Protein AF-A0A1Q6L4F0-F1 (afdb_monomer_lite)

pLDDT: mean 79.42, std 15.42, range [35.97, 94.88]

Radius of gyration: 12.17 Å; chains: 1; bounding box: 38×21×22 Å

Sequence (76 aa):
MNVLIAMTREQCRRDKEFVIYNYIASQIKVTPEKMRTDLKEKFGLEFTEKEVEEIISEYVRAQILSPRLRYYIRKG

Foldseek 3Di:
DPDDDPDDLVRCVVPVVVVLLVVQLPDPADDLVRSQVCCCPPNVDHDDSVVSVVSVVVCVVVVVDDCVNVVNVPDD

Secondary structure (DSSP, 8-state):
------S-HHHHHHTHHHHHHHHHHT-SS--HHHHHHHHHHHH-----HHHHHHHHHHHHHTTSS-GGGHHHHS--

Structure (mmCIF, N/CA/C/O backbone):
data_AF-A0A1Q6L4F0-F1
#
_entry.id   AF-A0A1Q6L4F0-F1
#
loop_
_atom_site.group_PDB
_atom_site.id
_atom_site.type_symbol
_atom_site.label_atom_id
_atom_site.label_alt_id
_atom_site.label_comp_id
_atom_site.label_asym_id
_atom_site.label_entity_id
_atom_site.label_seq_id
_atom_site.pdbx_PDB_ins_code
_atom_site.Cartn_x
_atom_site.Cartn_y
_atom_site.Cartn_z
_atom_site.occupancy
_atom_site.B_iso_or_equiv
_atom_site.auth_seq_id
_atom_site.auth_comp_id
_atom_site.auth_asym_id
_atom_site.auth_atom_id
_atom_site.pdbx_PDB_model_num
ATOM 1 N N . MET A 1 1 ? -6.152 7.469 -12.350 1.00 46.62 1 MET A N 1
ATOM 2 C CA . MET A 1 1 ? -7.182 6.411 -12.378 1.00 46.62 1 MET A CA 1
ATOM 3 C C . MET A 1 1 ? -8.024 6.574 -11.123 1.00 46.62 1 MET A C 1
ATOM 5 O O . MET A 1 1 ? -7.468 6.458 -10.037 1.00 46.62 1 MET A O 1
ATOM 9 N N . ASN A 1 2 ? -9.300 6.942 -11.259 1.00 52.53 2 ASN A N 1
ATOM 10 C CA . ASN A 1 2 ? -10.234 6.988 -10.130 1.00 52.53 2 ASN A CA 1
ATOM 11 C C . ASN A 1 2 ? -10.680 5.551 -9.856 1.00 52.53 2 ASN A C 1
ATOM 13 O O . ASN A 1 2 ? -11.491 5.008 -10.599 1.00 52.53 2 ASN A O 1
ATOM 17 N N . VAL A 1 3 ? -10.070 4.907 -8.860 1.00 60.06 3 VAL A N 1
ATOM 18 C CA . VAL A 1 3 ? -10.454 3.555 -8.437 1.00 60.06 3 VAL A CA 1
ATOM 19 C C . VAL A 1 3 ? -11.741 3.678 -7.628 1.00 60.06 3 VAL A C 1
ATOM 21 O O . VAL A 1 3 ? -11.786 4.418 -6.648 1.00 60.06 3 VAL A O 1
ATOM 24 N N . LEU A 1 4 ? -12.792 2.989 -8.066 1.00 67.94 4 LEU A N 1
ATOM 25 C CA . LEU A 1 4 ? -14.081 2.962 -7.384 1.00 67.94 4 LEU A CA 1
ATOM 26 C C . LEU A 1 4 ? -13.973 1.973 -6.217 1.00 67.94 4 LEU A C 1
ATOM 28 O O . LEU A 1 4 ? -13.751 0.783 -6.427 1.00 67.94 4 LEU A O 1
ATOM 32 N N . ILE A 1 5 ? -14.053 2.476 -4.986 1.00 74.81 5 ILE A N 1
ATOM 33 C CA . ILE A 1 5 ? -13.896 1.664 -3.774 1.00 74.81 5 ILE A CA 1
ATOM 34 C C . ILE A 1 5 ? -15.284 1.193 -3.351 1.00 74.81 5 ILE A C 1
ATOM 36 O O . ILE A 1 5 ? -16.079 1.975 -2.842 1.00 74.81 5 ILE A O 1
ATOM 40 N N . ALA A 1 6 ? -15.577 -0.085 -3.587 1.00 81.81 6 ALA A N 1
ATOM 41 C CA . ALA A 1 6 ? -16.863 -0.697 -3.248 1.00 81.81 6 ALA A CA 1
ATOM 42 C C . ALA A 1 6 ? -16.945 -1.200 -1.790 1.00 81.81 6 ALA A C 1
ATOM 44 O O . ALA A 1 6 ? -17.969 -1.744 -1.388 1.00 81.81 6 ALA A O 1
ATOM 45 N N . MET A 1 7 ? -15.867 -1.048 -1.013 1.00 84.12 7 MET A N 1
ATOM 46 C CA . MET A 1 7 ? -15.738 -1.557 0.356 1.00 84.12 7 MET A CA 1
ATOM 47 C C . MET A 1 7 ? -15.756 -0.413 1.375 1.00 84.12 7 MET A C 1
ATOM 49 O O . MET A 1 7 ? -15.164 0.643 1.142 1.00 84.12 7 MET A O 1
ATOM 53 N N . THR A 1 8 ?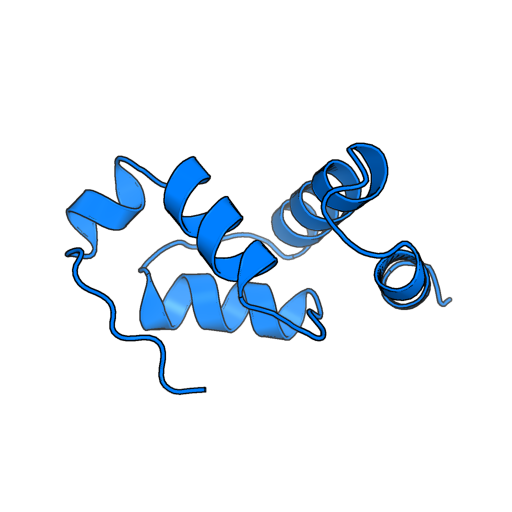 -16.390 -0.625 2.530 1.00 88.62 8 THR A N 1
ATOM 54 C CA . THR A 1 8 ? -16.268 0.296 3.671 1.00 88.62 8 THR A CA 1
ATOM 55 C C . THR A 1 8 ? -14.872 0.214 4.289 1.00 88.62 8 THR A C 1
ATOM 57 O O . THR A 1 8 ? -14.129 -0.745 4.073 1.00 88.62 8 THR A O 1
ATOM 60 N N . ARG A 1 9 ? -14.509 1.192 5.127 1.00 88.00 9 ARG A N 1
ATOM 61 C CA . ARG A 1 9 ? -13.225 1.170 5.850 1.00 88.00 9 ARG A CA 1
ATOM 62 C C . ARG A 1 9 ? -13.083 -0.064 6.747 1.00 88.00 9 ARG A C 1
ATOM 64 O O . ARG A 1 9 ? -12.000 -0.630 6.844 1.00 88.00 9 ARG A O 1
ATOM 71 N N . GLU A 1 10 ? -14.162 -0.512 7.381 1.00 89.38 10 GLU A N 1
ATOM 72 C CA . GLU A 1 10 ? -14.182 -1.714 8.221 1.00 89.38 10 GLU A CA 1
ATOM 73 C C . GLU A 1 10 ? -13.933 -2.980 7.398 1.00 89.38 10 GLU A C 1
ATOM 75 O O . GLU A 1 10 ? -13.184 -3.855 7.835 1.00 89.38 10 GLU A O 1
ATOM 80 N N . GLN A 1 11 ? -14.523 -3.065 6.203 1.00 88.88 11 GLN A N 1
ATOM 81 C CA . GLN A 1 11 ? -14.268 -4.161 5.268 1.00 88.88 11 GLN A CA 1
ATOM 82 C C . GLN A 1 11 ? -12.816 -4.126 4.782 1.00 88.88 11 GLN A C 1
ATOM 84 O O . GLN A 1 11 ? -12.137 -5.145 4.830 1.00 88.88 11 GLN A O 1
ATOM 89 N N . CYS A 1 12 ? -12.288 -2.949 4.434 1.00 89.88 12 CYS A N 1
ATOM 90 C CA . CYS A 1 12 ? -10.883 -2.800 4.054 1.00 89.88 12 CYS A CA 1
ATOM 91 C C . CYS A 1 12 ? -9.919 -3.265 5.155 1.00 89.88 12 CYS A C 1
ATOM 93 O O . CYS A 1 12 ? -8.906 -3.889 4.857 1.00 89.88 12 CYS A O 1
ATOM 95 N N . ARG A 1 13 ? -10.224 -2.987 6.429 1.00 90.31 13 ARG A N 1
ATOM 96 C CA . ARG A 1 13 ? -9.419 -3.457 7.571 1.00 90.31 13 ARG A CA 1
ATOM 97 C C . ARG A 1 13 ? -9.493 -4.968 7.759 1.00 90.31 13 ARG A C 1
ATOM 99 O O . ARG A 1 13 ? -8.477 -5.579 8.082 1.00 90.31 13 ARG A O 1
ATOM 106 N N . ARG A 1 14 ? -10.678 -5.558 7.574 1.00 92.50 14 ARG A N 1
ATOM 107 C CA . ARG A 1 14 ? -10.893 -7.008 7.671 1.00 92.50 14 ARG A CA 1
ATOM 108 C C . ARG A 1 14 ? -10.146 -7.758 6.570 1.00 92.50 14 ARG A C 1
ATOM 110 O O . ARG A 1 14 ? -9.467 -8.735 6.859 1.00 92.50 14 ARG A O 1
ATOM 117 N N . ASP A 1 15 ? -10.202 -7.231 5.353 1.00 91.44 15 ASP A N 1
ATOM 118 C CA . ASP A 1 15 ? -9.677 -7.864 4.142 1.00 91.44 15 ASP A CA 1
ATOM 119 C C . ASP A 1 15 ? -8.402 -7.160 3.642 1.00 91.44 15 ASP A C 1
ATOM 121 O O . ASP A 1 15 ? -8.177 -6.996 2.439 1.00 91.44 15 ASP A O 1
ATOM 125 N N . LYS A 1 16 ? -7.551 -6.711 4.578 1.00 90.31 16 LYS A N 1
ATOM 126 C CA . LYS A 1 16 ? -6.407 -5.824 4.297 1.00 90.31 16 LYS A CA 1
ATOM 127 C C . LYS A 1 16 ? -5.455 -6.358 3.225 1.00 90.31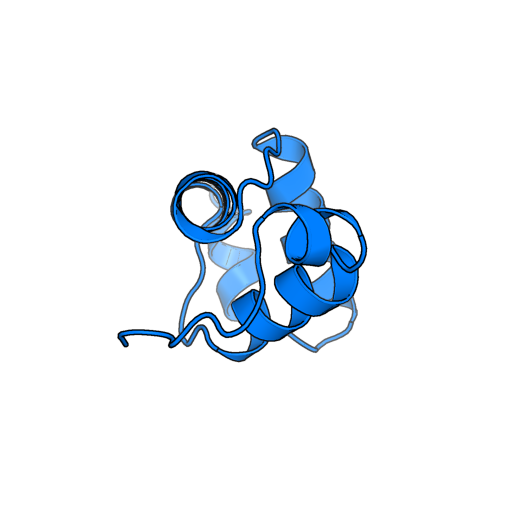 16 LYS A C 1
ATOM 129 O O . LYS A 1 16 ? -4.971 -5.586 2.403 1.00 90.31 16 LYS A O 1
ATOM 134 N N . GLU A 1 17 ? -5.201 -7.666 3.201 1.00 88.88 17 GLU A N 1
ATOM 135 C CA . GLU A 1 17 ? -4.286 -8.275 2.229 1.00 88.88 17 GLU A CA 1
ATOM 136 C C . GLU A 1 17 ? -4.844 -8.200 0.808 1.00 88.88 17 GLU A C 1
ATOM 138 O O . GLU A 1 17 ? -4.121 -7.858 -0.127 1.00 88.88 17 GLU A O 1
ATOM 143 N N . PHE A 1 18 ? -6.152 -8.423 0.656 1.00 87.12 18 PHE A N 1
ATOM 144 C CA . PHE A 1 18 ? -6.835 -8.302 -0.627 1.00 87.12 18 PHE A CA 1
ATOM 145 C C . PHE A 1 18 ? -6.833 -6.853 -1.127 1.00 87.12 18 PHE A C 1
ATOM 147 O O . PHE A 1 18 ? -6.609 -6.603 -2.313 1.00 87.12 18 PHE A O 1
ATOM 154 N N . VAL A 1 19 ? -7.031 -5.882 -0.230 1.00 88.62 19 VAL A N 1
ATOM 155 C CA . VAL 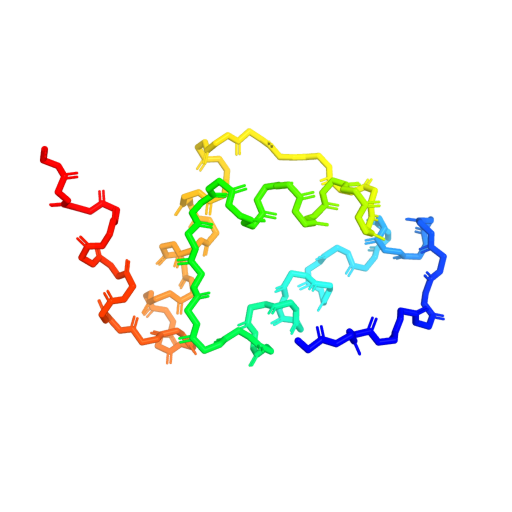A 1 19 ? -6.952 -4.451 -0.565 1.00 88.62 19 VAL A CA 1
ATOM 156 C C . VAL A 1 19 ? -5.552 -4.072 -1.044 1.00 88.62 19 VAL A C 1
ATOM 158 O O . VAL A 1 19 ? -5.420 -3.430 -2.087 1.00 88.62 19 VAL A O 1
ATOM 161 N N . ILE A 1 20 ? -4.509 -4.494 -0.323 1.00 88.88 20 ILE A N 1
ATOM 162 C CA . ILE A 1 20 ? -3.108 -4.240 -0.688 1.00 88.88 20 ILE A CA 1
ATOM 163 C C . ILE A 1 20 ? -2.794 -4.847 -2.057 1.00 88.88 20 ILE A C 1
ATOM 165 O O . ILE A 1 20 ? -2.254 -4.151 -2.919 1.00 88.88 20 ILE A O 1
ATOM 169 N N . TYR A 1 21 ? -3.178 -6.107 -2.280 1.00 86.12 21 TYR A N 1
ATOM 170 C CA . TYR A 1 21 ? -2.981 -6.790 -3.555 1.00 86.12 21 TYR A CA 1
ATOM 171 C C . TYR A 1 21 ? -3.629 -6.023 -4.714 1.00 86.12 21 TYR A C 1
ATOM 173 O O . TYR A 1 21 ? -2.955 -5.700 -5.692 1.00 86.12 21 TYR A O 1
ATOM 181 N N . ASN A 1 22 ? -4.916 -5.675 -4.596 1.00 84.12 22 ASN A N 1
ATOM 182 C CA . ASN A 1 22 ? -5.636 -4.965 -5.657 1.00 84.12 22 ASN A CA 1
ATOM 183 C C . ASN A 1 22 ? -5.086 -3.559 -5.890 1.00 84.12 22 ASN A C 1
ATOM 185 O O . ASN A 1 22 ? -4.969 -3.122 -7.037 1.00 84.12 22 ASN A O 1
ATOM 189 N N . TYR A 1 23 ? -4.715 -2.853 -4.817 1.00 86.31 23 TYR A N 1
ATOM 190 C CA . TYR A 1 23 ? -4.053 -1.563 -4.935 1.00 86.31 23 TYR A CA 1
ATOM 191 C C . TYR A 1 23 ? -2.786 -1.708 -5.776 1.00 86.31 23 TYR A C 1
ATOM 193 O O . TYR A 1 23 ? -2.678 -1.055 -6.812 1.00 86.31 23 TYR A O 1
ATOM 201 N N . ILE A 1 24 ? -1.887 -2.613 -5.389 1.00 81.88 24 ILE A N 1
ATOM 202 C CA . ILE A 1 24 ? -0.621 -2.868 -6.077 1.00 81.88 24 ILE A CA 1
ATOM 203 C C . ILE A 1 24 ? -0.842 -3.269 -7.541 1.00 81.88 24 ILE A C 1
ATOM 205 O O . ILE A 1 24 ? -0.240 -2.667 -8.429 1.00 81.88 24 ILE A O 1
ATOM 209 N N . ALA A 1 25 ? -1.734 -4.227 -7.802 1.00 78.31 25 ALA A N 1
ATOM 210 C CA . ALA A 1 25 ? -2.043 -4.715 -9.145 1.00 78.31 25 ALA A CA 1
ATOM 211 C C . ALA A 1 25 ? -2.612 -3.616 -10.064 1.00 78.31 25 ALA A C 1
ATOM 213 O O . ALA A 1 25 ? -2.411 -3.650 -11.276 1.00 78.31 25 ALA A O 1
ATOM 214 N N . SER A 1 26 ? -3.287 -2.611 -9.496 1.00 77.75 26 SER A N 1
ATOM 215 C CA . SER A 1 26 ? -3.825 -1.467 -10.244 1.00 77.75 26 SER A CA 1
ATOM 216 C C . SER A 1 26 ? -2.794 -0.372 -10.562 1.00 77.75 26 SER A C 1
ATOM 218 O O . SER A 1 26 ? -3.101 0.556 -11.316 1.00 77.75 26 SER A O 1
ATOM 220 N N . GLN A 1 27 ? -1.582 -0.429 -9.992 1.00 75.00 27 GLN A N 1
ATOM 221 C CA . GLN A 1 27 ? -0.562 0.602 -10.189 1.00 75.00 27 GLN A CA 1
ATOM 222 C C . GLN A 1 27 ? 0.403 0.253 -11.329 1.00 75.00 27 GLN A C 1
ATOM 224 O O . GLN A 1 27 ? 1.108 -0.747 -11.294 1.00 75.00 27 GLN A O 1
ATOM 229 N N . ILE A 1 28 ? 0.553 1.175 -12.285 1.00 70.50 28 ILE A N 1
ATOM 230 C CA . ILE A 1 28 ? 1.641 1.129 -13.283 1.00 70.50 28 ILE A CA 1
ATOM 231 C C . ILE A 1 28 ? 2.997 1.433 -12.618 1.00 70.50 28 ILE A C 1
ATOM 233 O O . ILE A 1 28 ? 4.038 0.903 -13.007 1.00 70.50 28 ILE A O 1
ATOM 237 N N . LYS A 1 29 ? 2.991 2.305 -11.602 1.00 71.88 29 LYS A N 1
ATOM 238 C CA . LYS A 1 29 ? 4.157 2.679 -10.798 1.00 71.88 29 LYS A CA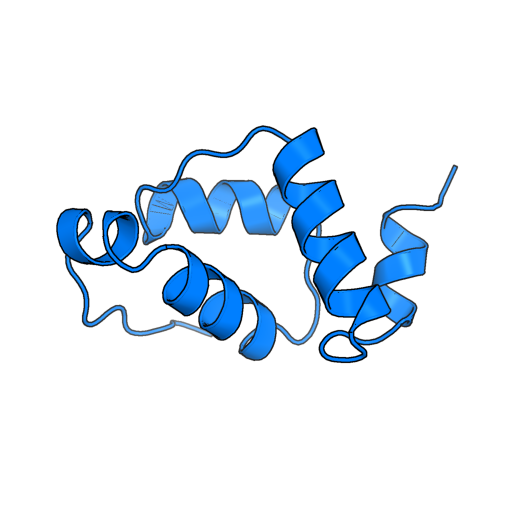 1
ATOM 239 C C . LYS A 1 29 ? 3.715 2.993 -9.371 1.00 71.88 29 LYS A C 1
ATOM 241 O O . LYS A 1 29 ? 2.785 3.778 -9.180 1.00 71.88 29 LYS A O 1
ATOM 246 N N . VAL A 1 30 ? 4.411 2.424 -8.390 1.00 75.38 30 VAL A N 1
ATOM 247 C CA . VAL A 1 30 ? 4.163 2.653 -6.964 1.00 75.38 30 VAL A CA 1
ATOM 248 C C . VAL A 1 30 ? 5.438 3.164 -6.290 1.00 75.38 30 VAL A C 1
ATOM 250 O O . VAL A 1 30 ? 6.527 2.660 -6.554 1.00 75.38 30 VAL A O 1
ATOM 253 N N . THR A 1 31 ? 5.316 4.198 -5.462 1.00 83.44 31 THR A N 1
ATOM 254 C CA . THR A 1 31 ? 6.371 4.628 -4.531 1.00 83.44 31 THR A CA 1
ATOM 255 C C . THR A 1 31 ? 5.891 4.366 -3.103 1.00 83.44 31 THR A C 1
ATOM 257 O O . THR A 1 31 ? 4.671 4.376 -2.891 1.00 83.44 31 THR A O 1
ATOM 260 N N . PRO A 1 32 ? 6.796 4.138 -2.131 1.00 85.94 32 PRO A N 1
ATOM 261 C CA . PRO A 1 32 ? 6.401 3.910 -0.741 1.00 85.94 32 PRO A CA 1
ATOM 262 C C . PRO A 1 32 ? 5.509 5.029 -0.188 1.00 85.94 32 PRO A C 1
ATOM 264 O O . PRO A 1 32 ? 4.428 4.761 0.330 1.00 85.94 32 PRO A O 1
ATOM 267 N N . GLU A 1 33 ? 5.883 6.290 -0.411 1.00 88.94 33 GLU A N 1
ATOM 268 C CA . GLU A 1 33 ? 5.108 7.456 0.036 1.00 88.94 33 GLU A CA 1
ATOM 269 C C . GLU A 1 33 ? 3.698 7.481 -0.559 1.00 88.94 33 GLU A C 1
ATOM 271 O O . GLU A 1 33 ? 2.717 7.626 0.167 1.00 88.94 33 GLU A O 1
ATOM 276 N N . LYS A 1 34 ? 3.573 7.273 -1.878 1.00 87.81 34 LYS A N 1
ATOM 277 C CA . LYS A 1 34 ? 2.267 7.261 -2.544 1.00 87.81 34 LYS A CA 1
ATOM 278 C C . LYS A 1 34 ? 1.391 6.127 -2.017 1.00 87.81 34 LYS A C 1
ATOM 280 O O . LYS A 1 34 ? 0.213 6.340 -1.758 1.00 87.81 34 LYS A O 1
ATOM 285 N N . MET A 1 35 ? 1.958 4.930 -1.864 1.00 89.81 35 MET A N 1
ATOM 286 C CA . MET A 1 35 ? 1.240 3.778 -1.322 1.00 89.81 35 MET A CA 1
ATOM 287 C C . MET A 1 35 ? 0.762 4.032 0.100 1.00 89.81 35 MET A C 1
ATOM 289 O O . MET A 1 35 ? -0.400 3.780 0.393 1.00 89.81 35 MET A O 1
ATOM 293 N N . ARG A 1 36 ? 1.619 4.582 0.959 1.00 92.75 36 ARG A N 1
ATOM 294 C CA . ARG A 1 36 ? 1.261 4.916 2.335 1.00 92.75 36 ARG A CA 1
ATOM 295 C C . ARG A 1 36 ? 0.101 5.911 2.397 1.00 92.75 36 ARG A C 1
ATOM 297 O O . ARG A 1 36 ? -0.863 5.671 3.121 1.00 92.75 36 ARG A O 1
ATOM 304 N N . THR A 1 37 ? 0.173 6.992 1.619 1.00 92.75 37 THR A N 1
ATOM 305 C CA . THR A 1 37 ? -0.890 8.006 1.551 1.00 92.75 37 THR A CA 1
ATOM 306 C C . THR A 1 37 ? -2.192 7.412 1.024 1.00 92.75 37 THR A C 1
ATOM 308 O O . THR A 1 37 ? -3.233 7.567 1.657 1.00 92.75 37 THR A O 1
ATOM 311 N N . ASP A 1 38 ? -2.141 6.658 -0.076 1.00 90.62 38 ASP A N 1
ATOM 312 C CA . ASP A 1 38 ? -3.333 6.051 -0.666 1.00 90.62 38 ASP A CA 1
ATOM 313 C C . ASP A 1 38 ? -3.981 5.028 0.284 1.00 90.62 38 ASP A C 1
ATOM 315 O O . ASP A 1 38 ? -5.193 5.080 0.494 1.00 90.62 38 ASP A O 1
ATOM 319 N N . LEU A 1 39 ? -3.197 4.144 0.912 1.00 91.81 39 LEU A N 1
ATOM 320 C CA . LEU A 1 39 ? -3.690 3.167 1.894 1.00 91.81 39 LEU A CA 1
ATOM 321 C C . LEU A 1 39 ? -4.381 3.847 3.080 1.00 91.81 39 LEU A C 1
ATOM 323 O O . LEU A 1 39 ? -5.472 3.429 3.480 1.00 91.81 39 LEU A O 1
ATOM 327 N N . LYS A 1 40 ? -3.813 4.950 3.573 1.00 94.12 40 LYS A N 1
ATOM 328 C CA . LYS A 1 40 ? -4.394 5.718 4.674 1.00 94.12 40 LYS A CA 1
ATOM 329 C C . LYS A 1 40 ? -5.675 6.438 4.264 1.00 94.12 40 LYS A C 1
ATOM 331 O O . LYS A 1 40 ? -6.717 6.247 4.889 1.00 94.12 40 LYS A O 1
ATOM 336 N N . GLU A 1 41 ? -5.611 7.279 3.238 1.00 92.19 41 GLU A N 1
ATOM 337 C CA . GLU A 1 41 ? -6.701 8.200 2.904 1.00 92.19 41 GLU A CA 1
ATOM 338 C C . GLU A 1 41 ? -7.904 7.473 2.302 1.00 92.19 41 GLU A C 1
ATOM 340 O O . GLU A 1 41 ? -9.052 7.729 2.687 1.00 92.19 41 GLU A O 1
ATOM 345 N N . LYS A 1 42 ? -7.639 6.529 1.394 1.00 89.25 42 LYS A N 1
ATOM 346 C CA . LYS A 1 42 ? -8.672 5.850 0.607 1.00 89.25 42 LYS A CA 1
ATOM 347 C C . LYS A 1 42 ? -9.217 4.612 1.306 1.00 89.25 42 LYS A C 1
ATOM 349 O O . LYS A 1 42 ? -10.419 4.367 1.254 1.00 89.25 42 LYS A O 1
ATOM 354 N N . PHE A 1 43 ? -8.354 3.853 1.980 1.00 89.31 43 PHE A N 1
ATOM 355 C CA . PHE A 1 43 ? -8.718 2.552 2.550 1.00 89.31 43 PHE A CA 1
ATOM 356 C C . PHE A 1 43 ? -8.754 2.545 4.084 1.00 89.31 43 PHE A C 1
ATOM 358 O O . PHE A 1 43 ? -9.257 1.592 4.677 1.00 89.31 43 PHE A O 1
ATOM 365 N N . GLY A 1 44 ? -8.287 3.611 4.746 1.00 91.50 44 GLY A N 1
ATOM 366 C CA . GLY A 1 44 ? -8.249 3.687 6.209 1.00 91.50 44 GLY A CA 1
ATOM 367 C C . GLY A 1 44 ? -7.254 2.710 6.840 1.00 91.50 44 GLY A C 1
ATOM 368 O O . GLY A 1 44 ? -7.461 2.299 7.987 1.00 91.50 44 GLY A O 1
ATOM 369 N N . LEU A 1 45 ? -6.227 2.319 6.079 1.00 93.44 45 LEU A N 1
ATOM 370 C CA . LEU A 1 45 ? -5.158 1.414 6.482 1.00 93.44 45 LEU A CA 1
ATOM 371 C C . LEU A 1 45 ? -3.887 2.223 6.742 1.00 93.44 45 LEU A C 1
ATOM 373 O O . LEU A 1 45 ? -3.317 2.813 5.826 1.00 93.44 45 LEU A O 1
ATOM 377 N N . GLU A 1 46 ? -3.447 2.263 7.993 1.00 94.88 46 GLU A N 1
ATOM 378 C CA . GLU A 1 46 ? -2.223 2.964 8.365 1.00 94.88 46 GLU A CA 1
ATOM 379 C C . GLU A 1 46 ? -1.044 1.998 8.411 1.00 94.88 46 GLU A C 1
ATOM 381 O O . GLU A 1 46 ? -1.110 0.961 9.064 1.00 94.88 46 GLU A O 1
ATOM 386 N N . PHE A 1 47 ? 0.032 2.381 7.728 1.00 93.56 47 PHE A N 1
ATOM 387 C CA . PHE A 1 47 ? 1.306 1.678 7.728 1.00 93.56 47 PHE A CA 1
ATOM 388 C C . PHE A 1 47 ? 2.440 2.670 7.985 1.00 93.56 47 PHE A C 1
ATOM 390 O O . PHE A 1 47 ? 2.392 3.846 7.585 1.00 93.56 47 PHE A O 1
ATOM 397 N N . THR A 1 48 ? 3.478 2.186 8.649 1.00 93.25 48 THR A N 1
ATOM 398 C CA . THR A 1 48 ? 4.785 2.832 8.694 1.00 93.25 48 THR A CA 1
ATOM 399 C C . THR A 1 48 ? 5.456 2.753 7.326 1.00 93.25 48 THR A C 1
ATOM 401 O O . THR A 1 48 ? 5.103 1.941 6.472 1.00 93.25 48 THR A O 1
ATOM 404 N N . GLU A 1 49 ? 6.440 3.617 7.101 1.00 88.19 49 GLU A N 1
ATOM 405 C CA . GLU A 1 49 ? 7.235 3.591 5.871 1.00 88.19 49 GLU A CA 1
ATOM 406 C C . GLU A 1 49 ? 7.928 2.236 5.676 1.00 88.19 49 GLU A C 1
ATOM 408 O O . GLU A 1 49 ? 7.817 1.639 4.608 1.00 88.19 49 GLU A O 1
ATOM 413 N N . LYS A 1 50 ? 8.509 1.692 6.751 1.00 89.50 50 LYS A N 1
ATOM 414 C CA . LYS A 1 50 ? 9.161 0.380 6.753 1.00 89.50 50 LYS A CA 1
ATOM 415 C C . LYS A 1 50 ? 8.209 -0.758 6.363 1.00 89.50 50 LYS A C 1
ATOM 417 O O . LYS A 1 50 ? 8.570 -1.590 5.540 1.00 89.50 50 LYS A O 1
ATOM 422 N N . GLU A 1 51 ? 6.988 -0.785 6.901 1.00 93.06 51 GLU A N 1
ATOM 423 C CA . GLU A 1 51 ? 5.994 -1.808 6.533 1.00 93.06 51 GLU A CA 1
ATOM 424 C C . GLU A 1 51 ? 5.619 -1.724 5.048 1.00 93.06 51 GLU A C 1
ATOM 426 O O . GLU A 1 51 ? 5.492 -2.744 4.375 1.00 93.06 51 GLU A O 1
ATOM 431 N N . VAL A 1 52 ? 5.479 -0.511 4.504 1.00 91.19 52 VAL A N 1
ATOM 432 C CA . VAL A 1 52 ? 5.194 -0.329 3.074 1.00 91.19 52 VAL A CA 1
ATOM 433 C C . VAL A 1 52 ? 6.359 -0.812 2.207 1.00 91.19 52 VAL A C 1
ATOM 435 O O . VAL A 1 52 ? 6.134 -1.471 1.189 1.00 91.19 52 VAL A O 1
ATOM 438 N N . GLU A 1 53 ? 7.599 -0.524 2.598 1.00 88.38 53 GLU A N 1
ATOM 439 C CA . GLU A 1 53 ? 8.792 -1.019 1.902 1.00 88.38 53 GLU A CA 1
ATOM 440 C C . GLU A 1 53 ? 8.897 -2.548 1.927 1.00 88.38 53 GLU A C 1
ATOM 442 O O . GLU A 1 53 ? 9.247 -3.161 0.910 1.00 88.38 53 GLU A O 1
ATOM 447 N N . GLU A 1 54 ? 8.571 -3.171 3.062 1.00 90.25 54 GLU A N 1
ATOM 448 C CA . GLU A 1 54 ? 8.536 -4.625 3.224 1.00 90.25 54 GLU A CA 1
ATOM 449 C C . GLU A 1 54 ? 7.476 -5.254 2.312 1.00 90.25 54 GLU A C 1
ATOM 451 O O . GLU A 1 54 ? 7.806 -6.163 1.544 1.00 90.25 54 GLU A O 1
ATOM 456 N N . ILE A 1 55 ? 6.257 -4.701 2.288 1.00 89.81 55 ILE A N 1
ATOM 457 C CA . ILE A 1 55 ? 5.180 -5.148 1.393 1.00 89.81 55 ILE A CA 1
ATOM 458 C C . ILE A 1 55 ? 5.623 -5.045 -0.072 1.00 89.81 55 ILE A C 1
ATOM 460 O O . ILE A 1 55 ? 5.548 -6.020 -0.819 1.00 89.81 55 ILE A O 1
ATOM 464 N N . ILE A 1 56 ? 6.135 -3.892 -0.515 1.00 85.44 56 ILE A N 1
ATOM 465 C CA . ILE A 1 56 ? 6.583 -3.739 -1.910 1.00 85.44 56 ILE A CA 1
ATOM 466 C C . ILE A 1 56 ? 7.6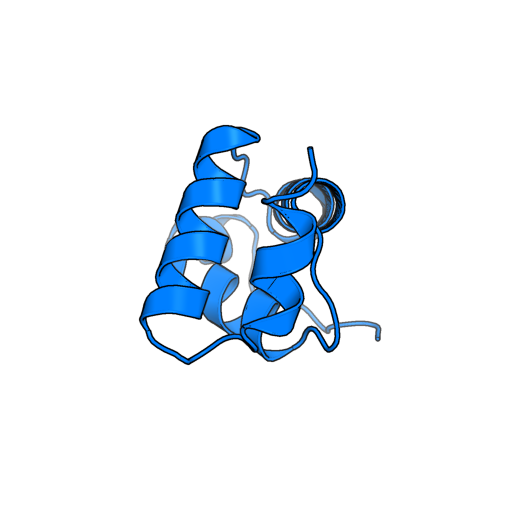97 -4.752 -2.225 1.00 85.44 56 ILE A C 1
ATOM 468 O O . ILE A 1 56 ? 7.696 -5.372 -3.293 1.00 85.44 56 ILE A O 1
ATOM 472 N N . SER A 1 57 ? 8.628 -4.963 -1.293 1.00 83.69 57 SER A N 1
ATOM 473 C CA . SER A 1 57 ? 9.730 -5.917 -1.447 1.00 83.69 57 SER A CA 1
ATOM 474 C C . SER A 1 57 ? 9.253 -7.366 -1.555 1.00 83.69 57 SER A C 1
ATOM 476 O O . SER A 1 57 ? 9.814 -8.135 -2.338 1.00 83.69 57 SER A O 1
ATOM 478 N N . GLU A 1 58 ? 8.231 -7.764 -0.799 1.00 86.12 58 GLU A N 1
ATOM 479 C CA . GLU A 1 58 ? 7.586 -9.077 -0.913 1.00 86.12 58 GLU A CA 1
ATOM 480 C C . GLU A 1 58 ? 6.941 -9.279 -2.280 1.00 86.12 58 GLU A C 1
ATOM 482 O O . GLU A 1 58 ? 7.218 -10.276 -2.946 1.00 86.12 58 GLU A O 1
ATOM 487 N N . TYR A 1 59 ? 6.178 -8.300 -2.757 1.00 83.12 59 TYR A N 1
ATOM 488 C CA . TYR A 1 59 ? 5.490 -8.395 -4.045 1.00 83.12 59 TYR A CA 1
ATOM 489 C C . TYR A 1 59 ? 6.455 -8.396 -5.238 1.00 83.12 59 TYR A C 1
ATOM 491 O O . TYR A 1 59 ? 6.203 -9.060 -6.245 1.00 83.12 59 TYR A O 1
ATOM 499 N N . VAL A 1 60 ? 7.595 -7.706 -5.129 1.00 79.56 60 VAL A N 1
ATOM 500 C CA . VAL A 1 60 ? 8.683 -7.807 -6.114 1.00 79.56 60 VAL A CA 1
ATOM 501 C C . VAL A 1 60 ? 9.357 -9.181 -6.054 1.00 79.56 60 VAL A C 1
ATOM 503 O O . VAL A 1 60 ? 9.632 -9.766 -7.101 1.00 79.56 60 VAL A O 1
ATOM 506 N N . ARG A 1 61 ? 9.625 -9.724 -4.853 1.00 81.88 61 ARG A N 1
ATOM 507 C CA . ARG A 1 61 ? 10.194 -11.078 -4.688 1.00 81.88 61 ARG A CA 1
ATOM 508 C C . ARG A 1 61 ? 9.276 -12.154 -5.268 1.00 81.88 61 ARG A C 1
ATOM 510 O O . ARG A 1 61 ? 9.772 -13.075 -5.907 1.00 81.88 61 ARG A O 1
ATOM 517 N N . ALA A 1 62 ? 7.966 -11.993 -5.104 1.00 82.12 62 ALA A N 1
ATOM 518 C CA . ALA A 1 62 ? 6.941 -12.865 -5.669 1.00 82.12 62 ALA A CA 1
ATOM 519 C C . ALA A 1 62 ? 6.725 -12.677 -7.186 1.00 82.12 62 ALA A C 1
ATOM 521 O O . ALA A 1 62 ? 5.875 -13.346 -7.761 1.00 82.12 62 ALA A O 1
ATOM 522 N N . GLN A 1 63 ? 7.467 -11.771 -7.839 1.00 76.12 63 GLN A N 1
ATOM 523 C CA . GLN A 1 63 ? 7.320 -11.408 -9.258 1.00 76.12 63 GLN A CA 1
ATOM 524 C C . GLN A 1 63 ? 5.933 -10.863 -9.648 1.00 76.12 63 GLN A C 1
ATOM 526 O O . GLN A 1 63 ? 5.607 -10.782 -10.830 1.00 76.12 63 GLN A O 1
ATOM 531 N N . ILE A 1 64 ? 5.133 -10.432 -8.669 1.00 74.88 64 ILE A N 1
ATOM 532 C CA . ILE A 1 64 ? 3.828 -9.789 -8.889 1.00 74.88 64 ILE A CA 1
ATOM 533 C C . ILE A 1 64 ? 4.031 -8.334 -9.335 1.00 74.88 64 ILE A C 1
ATOM 535 O O . ILE A 1 64 ? 3.289 -7.813 -10.164 1.00 74.88 64 ILE A O 1
ATOM 539 N N . LEU A 1 65 ? 5.071 -7.677 -8.812 1.00 71.06 65 LEU A N 1
ATOM 540 C CA . LEU A 1 65 ? 5.487 -6.333 -9.204 1.00 71.06 65 LEU A CA 1
ATOM 541 C C . LEU A 1 65 ? 6.754 -6.351 -10.061 1.00 71.06 65 LEU A C 1
ATOM 543 O O . LEU A 1 65 ? 7.685 -7.117 -9.814 1.00 71.06 65 LEU A O 1
ATOM 547 N N . SER A 1 66 ? 6.834 -5.428 -11.027 1.00 66.69 66 SER A N 1
ATOM 548 C CA . SER A 1 66 ? 8.028 -5.270 -11.863 1.00 66.69 66 SER A CA 1
ATOM 549 C C . SER A 1 66 ? 9.279 -4.987 -11.014 1.00 66.69 66 SER A C 1
ATOM 551 O O . SER A 1 66 ? 9.261 -4.064 -10.193 1.00 66.69 66 SER A O 1
ATOM 553 N N . PRO A 1 67 ? 10.421 -5.652 -11.284 1.00 61.25 67 PRO A N 1
ATOM 554 C CA . PRO A 1 67 ? 11.697 -5.360 -10.626 1.00 61.25 67 PRO A CA 1
ATOM 555 C C . PRO A 1 67 ? 12.166 -3.910 -10.791 1.00 61.25 67 PRO A C 1
ATOM 557 O O . PRO A 1 67 ? 12.974 -3.436 -9.998 1.00 61.25 67 PRO A O 1
ATOM 560 N N . ARG A 1 68 ? 11.650 -3.168 -11.785 1.00 57.44 68 ARG A N 1
ATOM 561 C CA . ARG A 1 68 ? 11.922 -1.729 -11.951 1.00 57.44 68 ARG A CA 1
ATOM 562 C C . ARG A 1 68 ? 11.457 -0.894 -10.752 1.00 57.44 68 ARG A C 1
ATOM 564 O O . ARG A 1 68 ? 12.014 0.172 -10.517 1.00 57.44 68 ARG A O 1
ATOM 571 N N . LEU A 1 69 ? 10.504 -1.391 -9.962 1.00 56.84 69 LEU A N 1
ATOM 572 C CA . LEU A 1 69 ? 10.089 -0.780 -8.695 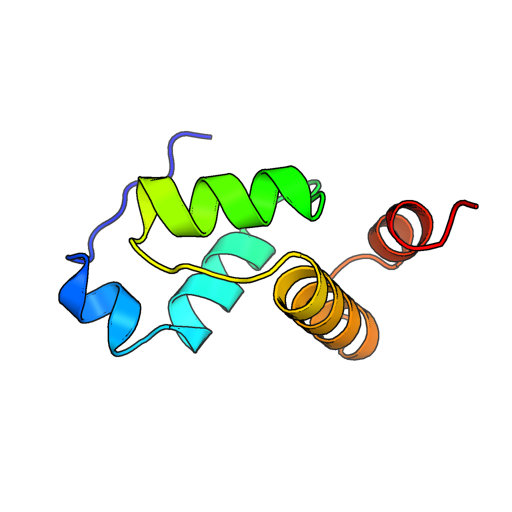1.00 56.84 69 LEU A CA 1
ATOM 573 C C . LEU A 1 69 ? 11.132 -0.972 -7.586 1.00 56.84 69 LEU A C 1
ATOM 575 O O . LEU A 1 69 ? 11.306 -0.092 -6.748 1.00 56.84 69 LEU A O 1
ATOM 579 N N . ARG A 1 70 ? 11.920 -2.054 -7.642 1.00 48.28 70 ARG A N 1
ATOM 580 C CA . ARG A 1 70 ? 13.032 -2.324 -6.715 1.00 48.28 70 ARG A CA 1
ATOM 581 C C . ARG A 1 70 ? 14.121 -1.248 -6.774 1.00 48.28 70 ARG A C 1
ATOM 583 O O . ARG A 1 70 ? 14.772 -0.983 -5.771 1.00 48.28 70 ARG A O 1
ATOM 590 N N . TYR A 1 71 ? 14.303 -0.609 -7.933 1.00 44.00 71 TYR A N 1
ATOM 591 C CA . TYR A 1 71 ? 15.291 0.459 -8.130 1.00 44.00 71 TYR A CA 1
ATOM 592 C C . TYR A 1 71 ? 14.909 1.791 -7.466 1.00 44.00 71 TYR A C 1
ATOM 594 O O . TYR A 1 71 ? 15.783 2.641 -7.319 1.00 44.00 71 TYR A O 1
ATOM 602 N N . TYR A 1 72 ? 13.649 1.974 -7.051 1.00 46.91 72 TYR A N 1
ATOM 603 C CA . TYR A 1 72 ? 13.219 3.142 -6.269 1.00 46.91 72 TYR A CA 1
ATOM 604 C C . TYR A 1 72 ? 13.434 2.962 -4.759 1.00 46.91 72 TYR A C 1
ATOM 606 O O . TYR A 1 72 ? 13.592 3.957 -4.071 1.00 46.91 72 TYR A O 1
ATOM 614 N N . ILE A 1 73 ? 13.503 1.720 -4.261 1.00 47.78 73 ILE A N 1
ATOM 615 C CA . ILE A 1 73 ? 13.825 1.401 -2.851 1.00 47.78 73 ILE A CA 1
ATOM 616 C C . ILE A 1 73 ? 15.351 1.341 -2.634 1.00 47.78 73 ILE A C 1
ATOM 618 O O . ILE A 1 73 ? 15.844 1.477 -1.522 1.00 47.78 73 ILE A O 1
ATOM 622 N N . ARG A 1 74 ? 16.128 1.124 -3.706 1.00 39.44 74 ARG A N 1
ATOM 623 C CA . ARG A 1 74 ? 17.575 0.848 -3.636 1.00 39.44 74 ARG A CA 1
ATOM 624 C C . ARG A 1 74 ? 18.481 1.931 -4.234 1.00 39.44 74 ARG A C 1
ATOM 626 O O . ARG A 1 74 ? 19.617 1.630 -4.594 1.00 39.44 74 ARG A O 1
ATOM 633 N N . LYS A 1 75 ? 17.997 3.165 -4.363 1.00 35.97 75 LYS A N 1
ATOM 634 C CA . LYS A 1 75 ? 18.863 4.351 -4.444 1.00 35.97 75 LYS A CA 1
ATOM 635 C C . LYS A 1 75 ? 18.731 5.022 -3.076 1.00 35.97 75 LYS A C 1
ATOM 637 O O . LYS A 1 75 ? 17.639 5.466 -2.760 1.00 35.97 75 LYS A O 1
ATOM 642 N N . GLY A 1 76 ? 19.700 4.890 -2.174 1.00 43.62 76 GLY A N 1
ATOM 643 C CA . GLY A 1 76 ? 21.043 5.429 -2.368 1.00 43.62 76 GLY A CA 1
ATOM 644 C C . GLY A 1 76 ? 20.951 6.904 -2.046 1.00 43.62 76 GLY A C 1
ATOM 645 O O . GLY A 1 76 ? 20.476 7.622 -2.951 1.00 43.62 76 GLY A O 1
#